Protein AF-K1TRP2-F1 (afdb_monomer)

Sequence (100 aa):
MAERLYFAYGSNINLEQMAVRCPAAQVVGPAVLDGYELLFRGNRRGTGVATIEPLPGSQVHGLLWKLTPECERSLDVYEGYPRLYEKENITVRTGDGKDV

Solvent-accessible surface area (backbone atoms only — not comparable to full-atom values): 5820 Å² total; per-residue (Å²): 132,82,74,42,79,44,82,22,74,46,76,64,53,40,65,69,60,30,44,73,62,28,70,77,51,39,82,75,44,54,28,34,32,72,36,22,37,78,42,71,56,54,53,100,84,71,61,60,44,73,45,74,46,87,32,84,90,34,63,32,71,31,33,30,29,38,32,45,71,68,34,50,55,42,45,37,61,72,54,38,50,84,79,73,39,81,90,77,93,72,69,29,35,34,81,89,73,46,77,83

Nearest PDB structures (foldseek):
  2qik-assembly1_A  TM=7.991E-01  e=3.203E-04  Bacillus subtilis
  1vkb-assembly1_A  TM=8.137E-01  e=2.030E-03  Mus musculus
  3juc-assembly1_A  TM=8.043E-01  e=1.143E-02  Homo sapiens
  2kl2-assembly1_A  TM=7.228E-01  e=3.910E-03  Mus musculus
  3jud-assembly1_A  TM=8.060E-01  e=1.734E-02  Homo sapiens

Radius of gyration: 13.65 Å; Cα contacts (8 Å, |Δi|>4): 178; chains: 1; bounding box: 39×24×33 Å

pLDDT: mean 86.99, std 8.28, range [46.97, 95.38]

Structure (mmCIF, N/CA/C/O backbone):
data_AF-K1TRP2-F1
#
_entry.id   AF-K1TRP2-F1
#
loop_
_atom_site.group_PDB
_atom_site.id
_atom_site.type_symbol
_atom_site.label_atom_id
_atom_site.label_alt_id
_atom_site.label_comp_id
_atom_site.label_asym_id
_atom_site.label_entity_id
_atom_site.label_seq_id
_atom_site.pdbx_PDB_ins_code
_atom_site.Cartn_x
_atom_site.Cartn_y
_atom_site.Cartn_z
_atom_site.occupancy
_atom_site.B_iso_or_equiv
_atom_site.auth_seq_id
_atom_site.auth_comp_id
_atom_site.auth_asym_id
_atom_site.auth_atom_id
_atom_site.pdbx_PDB_model_num
ATOM 1 N N . MET A 1 1 ? -6.475 -17.195 -15.861 1.00 46.97 1 MET A N 1
ATOM 2 C CA . MET A 1 1 ? -5.256 -16.856 -15.095 1.00 46.97 1 MET A CA 1
ATOM 3 C C . MET A 1 1 ? -5.711 -16.078 -13.876 1.00 46.97 1 MET A C 1
ATOM 5 O O . MET A 1 1 ? -6.566 -15.223 -14.050 1.00 46.97 1 MET A O 1
ATOM 9 N N . ALA A 1 2 ? -5.285 -16.451 -12.669 1.00 56.19 2 ALA A N 1
ATOM 10 C CA . ALA A 1 2 ? -5.814 -15.847 -11.446 1.00 56.19 2 ALA A CA 1
ATOM 11 C C . ALA A 1 2 ? -5.257 -14.427 -11.286 1.00 56.19 2 ALA A C 1
ATOM 13 O O . ALA A 1 2 ? -4.054 -14.245 -11.117 1.00 56.19 2 ALA A O 1
ATOM 14 N N . GLU A 1 3 ? -6.132 -13.439 -11.401 1.00 71.88 3 GLU A N 1
ATOM 15 C CA . GLU A 1 3 ? -5.822 -12.038 -11.136 1.00 71.88 3 GLU A CA 1
ATOM 16 C C . GLU A 1 3 ? -5.834 -11.842 -9.615 1.00 71.88 3 GLU A C 1
ATOM 18 O O . GLU A 1 3 ? -6.778 -12.277 -8.953 1.00 71.88 3 GLU A O 1
ATOM 23 N N . ARG A 1 4 ? -4.778 -11.247 -9.049 1.00 87.44 4 ARG A N 1
ATOM 24 C CA . ARG A 1 4 ? -4.667 -11.027 -7.598 1.00 87.44 4 ARG A CA 1
ATOM 25 C C . ARG A 1 4 ? -4.832 -9.561 -7.252 1.00 87.44 4 ARG A C 1
ATOM 27 O O . ARG A 1 4 ? -4.378 -8.691 -7.992 1.00 87.44 4 ARG A O 1
ATOM 34 N N . LEU A 1 5 ? -5.463 -9.307 -6.113 1.00 91.88 5 LEU A N 1
ATOM 35 C CA . LEU A 1 5 ? -5.554 -7.977 -5.534 1.00 91.88 5 LEU A CA 1
ATOM 36 C C . LEU A 1 5 ? -4.371 -7.752 -4.592 1.00 91.88 5 LEU A C 1
ATOM 38 O O . LEU A 1 5 ? -3.991 -8.644 -3.838 1.00 91.88 5 LEU A O 1
ATOM 42 N N . TYR A 1 6 ? -3.783 -6.565 -4.662 1.00 92.44 6 TYR A N 1
ATOM 43 C CA . TYR A 1 6 ? -2.651 -6.154 -3.846 1.00 92.44 6 TYR A CA 1
ATOM 44 C C . TYR A 1 6 ? -2.947 -4.814 -3.190 1.00 92.44 6 TYR A C 1
ATOM 46 O O . TYR A 1 6 ? -3.176 -3.813 -3.872 1.00 92.44 6 TYR A O 1
ATOM 54 N N . PHE A 1 7 ? -2.951 -4.804 -1.862 1.00 94.12 7 PHE A N 1
ATOM 55 C CA . PHE A 1 7 ? -3.176 -3.606 -1.072 1.00 94.12 7 PHE A CA 1
ATOM 56 C C . PHE A 1 7 ? -1.844 -2.915 -0.769 1.00 94.12 7 PHE A C 1
ATOM 58 O O . PHE A 1 7 ? -1.013 -3.427 -0.022 1.00 94.12 7 PHE A O 1
ATOM 65 N N . ALA A 1 8 ? -1.642 -1.737 -1.353 1.00 93.50 8 ALA A N 1
ATOM 66 C CA . ALA A 1 8 ? -0.478 -0.902 -1.107 1.00 93.5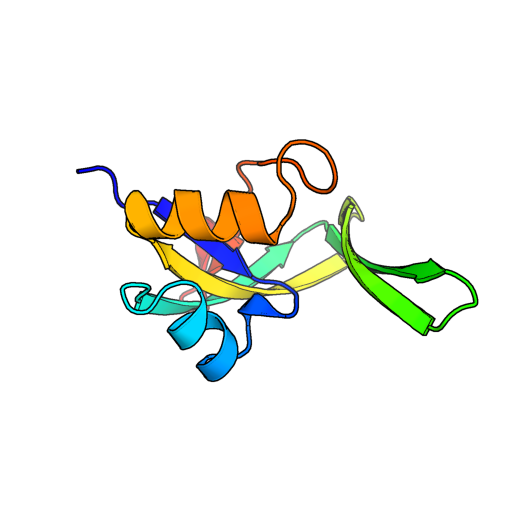0 8 ALA A CA 1
ATOM 67 C C . ALA A 1 8 ? -0.779 0.130 -0.012 1.00 93.50 8 ALA A C 1
ATOM 69 O O . ALA A 1 8 ? -1.647 0.979 -0.187 1.00 93.50 8 ALA A O 1
ATOM 70 N N . TYR A 1 9 ? -0.004 0.116 1.071 1.00 92.50 9 TYR A N 1
ATOM 71 C CA . TYR A 1 9 ? -0.093 1.073 2.189 1.00 92.50 9 TYR A CA 1
ATOM 72 C C . TYR A 1 9 ? 1.170 1.947 2.341 1.00 92.50 9 TYR A C 1
ATOM 74 O O . TYR A 1 9 ? 1.339 2.657 3.328 1.00 92.50 9 TYR A O 1
ATOM 82 N N . GLY A 1 10 ? 2.090 1.878 1.372 1.00 89.75 10 GLY A N 1
ATOM 83 C CA . GLY A 1 10 ? 3.392 2.546 1.421 1.00 89.75 10 GLY A CA 1
ATOM 84 C C . GLY A 1 10 ? 3.866 3.030 0.051 1.00 89.75 10 GLY A C 1
ATOM 85 O O . GLY A 1 10 ? 3.110 3.638 -0.703 1.00 89.75 10 GLY A O 1
ATOM 86 N N . SER A 1 11 ? 5.127 2.755 -0.297 1.00 85.31 11 SER A N 1
ATOM 87 C CA . SER A 1 11 ? 5.755 3.270 -1.529 1.00 85.31 11 SER A CA 1
ATOM 88 C C . SER A 1 11 ? 5.024 2.856 -2.816 1.00 85.31 11 SER A C 1
ATOM 90 O O . SER A 1 11 ? 4.968 3.639 -3.762 1.00 85.31 11 SER A O 1
ATOM 92 N N . ASN A 1 12 ? 4.385 1.680 -2.826 1.00 88.56 12 ASN A N 1
ATOM 93 C CA . ASN A 1 12 ? 3.587 1.181 -3.953 1.00 88.56 12 ASN A CA 1
ATOM 94 C C . ASN A 1 12 ? 2.251 1.925 -4.166 1.00 88.56 12 ASN A C 1
ATOM 96 O O . ASN A 1 12 ? 1.516 1.596 -5.092 1.00 88.56 12 ASN A O 1
ATOM 100 N N . ILE A 1 13 ? 1.906 2.925 -3.345 1.00 90.44 13 ILE A N 1
ATOM 101 C CA . ILE A 1 13 ? 0.801 3.853 -3.650 1.00 90.44 13 ILE A CA 1
ATOM 102 C C . ILE A 1 13 ? 1.203 4.801 -4.792 1.00 90.44 13 ILE A C 1
ATOM 104 O O . ILE A 1 13 ? 0.355 5.256 -5.558 1.00 90.44 13 ILE A O 1
ATOM 108 N N . ASN A 1 14 ? 2.499 5.100 -4.933 1.00 90.94 14 ASN A N 1
ATOM 109 C CA . ASN A 1 14 ? 2.989 5.985 -5.981 1.00 90.94 14 ASN A CA 1
ATOM 110 C C . ASN A 1 14 ? 2.870 5.307 -7.359 1.00 90.94 14 ASN A C 1
ATOM 112 O O . ASN A 1 14 ? 3.523 4.296 -7.626 1.00 90.94 14 ASN A O 1
ATOM 116 N N . LEU A 1 15 ? 2.060 5.9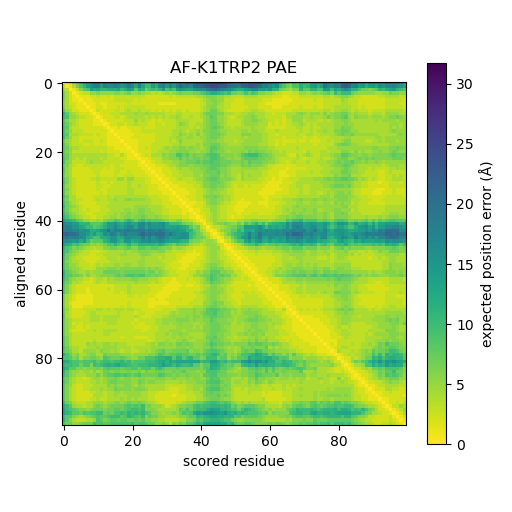04 -8.239 1.00 89.38 15 LEU A N 1
ATOM 117 C CA . LEU A 1 15 ? 1.757 5.368 -9.568 1.00 89.38 15 LEU A CA 1
ATOM 118 C C . LEU A 1 15 ? 3.000 5.250 -10.460 1.00 89.38 15 LEU A C 1
ATOM 120 O O . LEU A 1 15 ? 3.134 4.274 -11.190 1.00 89.38 15 LEU A O 1
ATOM 124 N N . GLU A 1 16 ? 3.920 6.212 -10.392 1.00 89.75 16 GLU A N 1
ATOM 125 C CA . GLU A 1 16 ? 5.144 6.209 -11.200 1.00 89.75 16 GLU A CA 1
ATOM 126 C C . GLU A 1 16 ? 6.093 5.095 -10.749 1.00 89.75 16 GLU A C 1
ATOM 128 O O . GLU A 1 16 ? 6.639 4.363 -11.573 1.00 89.75 16 GLU A O 1
ATOM 133 N N . GLN A 1 17 ? 6.244 4.907 -9.433 1.00 88.31 17 GLN A N 1
ATOM 134 C CA . GLN A 1 17 ? 7.042 3.805 -8.891 1.00 88.31 17 GLN A CA 1
ATOM 135 C C . GLN A 1 17 ? 6.424 2.451 -9.236 1.00 88.31 17 GLN A C 1
ATOM 137 O O . GLN A 1 17 ? 7.146 1.524 -9.613 1.00 88.31 17 GLN A O 1
ATOM 142 N N .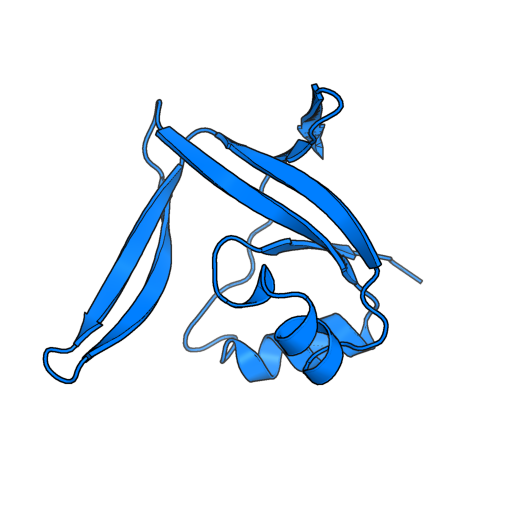 MET A 1 18 ? 5.097 2.343 -9.144 1.00 88.94 18 MET A N 1
ATOM 143 C CA . MET A 1 18 ? 4.389 1.121 -9.503 1.00 88.94 18 MET A CA 1
ATOM 144 C C . MET A 1 18 ? 4.520 0.820 -10.997 1.00 88.94 18 MET A C 1
ATOM 146 O O . MET A 1 18 ? 4.786 -0.322 -11.345 1.00 88.94 18 MET A O 1
ATOM 150 N N . ALA A 1 19 ? 4.454 1.824 -11.876 1.00 89.00 19 ALA A N 1
ATOM 151 C CA . ALA A 1 19 ? 4.636 1.640 -13.316 1.00 89.00 19 ALA A CA 1
ATOM 152 C C . ALA A 1 19 ? 6.030 1.096 -13.680 1.00 89.00 19 ALA A C 1
ATOM 154 O O . ALA A 1 19 ? 6.159 0.325 -14.629 1.00 89.00 19 ALA A O 1
ATOM 155 N N . VAL A 1 20 ? 7.069 1.446 -12.912 1.00 88.12 20 VAL A N 1
ATOM 156 C CA . VAL A 1 20 ? 8.423 0.892 -13.094 1.00 88.12 20 VAL A CA 1
ATOM 157 C C . VAL A 1 20 ? 8.513 -0.555 -12.597 1.00 88.12 20 VAL A C 1
ATOM 159 O O . VAL A 1 20 ? 9.143 -1.388 -13.245 1.00 88.12 20 VAL A O 1
ATOM 162 N N . ARG A 1 21 ? 7.893 -0.872 -11.452 1.00 86.75 21 ARG A N 1
ATOM 163 C CA . ARG A 1 21 ? 7.946 -2.214 -10.830 1.00 86.75 21 ARG A CA 1
ATOM 164 C C . ARG A 1 21 ? 7.042 -3.222 -11.538 1.00 86.75 21 ARG A C 1
ATOM 166 O O . ARG A 1 21 ? 7.404 -4.387 -11.700 1.00 86.75 21 ARG A O 1
ATOM 173 N N . CYS A 1 22 ? 5.861 -2.769 -11.932 1.00 88.56 22 CYS A N 1
ATOM 174 C CA . CYS A 1 22 ? 4.800 -3.531 -12.560 1.00 8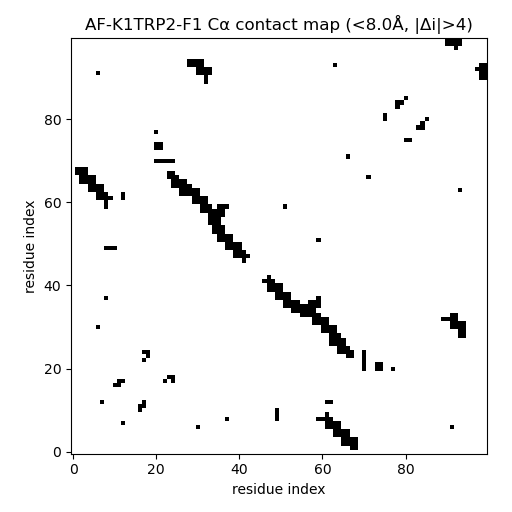8.56 22 CYS A CA 1
ATOM 175 C C . CYS A 1 22 ? 3.991 -2.619 -13.514 1.00 88.56 22 CYS A C 1
ATOM 177 O O . CYS A 1 22 ? 2.962 -2.056 -13.135 1.00 88.56 22 CYS A O 1
ATOM 179 N N . PRO A 1 23 ? 4.403 -2.498 -14.787 1.00 87.00 23 PRO A N 1
ATOM 180 C CA . PRO A 1 23 ? 3.689 -1.683 -15.776 1.00 87.00 23 PRO A CA 1
ATOM 181 C C . PRO A 1 23 ? 2.310 -2.247 -16.156 1.00 87.00 23 PRO A C 1
ATOM 183 O O . PRO A 1 23 ? 1.487 -1.531 -16.716 1.00 87.00 23 PRO A O 1
ATOM 186 N N . ALA A 1 24 ? 2.052 -3.528 -15.867 1.00 88.44 24 ALA A N 1
ATOM 187 C CA . ALA A 1 24 ? 0.779 -4.191 -16.145 1.00 88.44 24 ALA A CA 1
ATOM 188 C C . ALA A 1 24 ? -0.221 -4.129 -14.972 1.00 88.44 24 ALA A C 1
ATOM 190 O O . ALA A 1 24 ? -1.323 -4.667 -15.096 1.00 88.44 24 ALA A O 1
ATOM 191 N N . ALA A 1 25 ? 0.137 -3.506 -13.839 1.00 90.06 25 ALA A N 1
ATOM 192 C CA . ALA A 1 25 ? -0.785 -3.331 -12.719 1.00 90.06 25 ALA A CA 1
ATOM 193 C C . ALA A 1 25 ? -1.903 -2.366 -13.104 1.00 90.06 25 ALA A C 1
ATOM 195 O O . ALA A 1 25 ? -1.663 -1.318 -13.703 1.00 90.06 25 ALA A O 1
ATOM 196 N N . GLN A 1 26 ? -3.124 -2.691 -12.694 1.00 92.12 26 GLN A N 1
ATOM 197 C CA . GLN A 1 26 ? -4.270 -1.802 -12.852 1.00 92.12 26 GLN A CA 1
ATOM 198 C C . GLN A 1 26 ? -4.685 -1.254 -11.491 1.00 92.12 26 GLN A C 1
ATOM 200 O O . GLN A 1 26 ? -4.828 -2.011 -10.531 1.00 92.12 26 GLN A O 1
ATOM 205 N N . VAL A 1 27 ? -4.889 0.059 -11.404 1.00 93.06 27 VAL A N 1
ATOM 206 C CA . VAL A 1 27 ? -5.471 0.680 -10.210 1.00 93.06 27 VAL A CA 1
ATOM 207 C C . VAL A 1 27 ? -6.931 0.247 -10.114 1.00 93.06 27 VAL A C 1
ATOM 209 O O . VAL A 1 27 ? -7.695 0.466 -11.051 1.00 93.06 27 VAL A O 1
ATOM 212 N N . VAL A 1 28 ? -7.319 -0.349 -8.988 1.00 92.06 28 VAL A N 1
ATOM 213 C CA . VAL A 1 28 ? -8.730 -0.617 -8.674 1.00 92.06 28 VAL A CA 1
ATOM 214 C C . VAL A 1 28 ? -9.338 0.610 -8.005 1.00 92.06 28 VAL A C 1
ATOM 216 O O . VAL A 1 28 ? -10.394 1.080 -8.415 1.00 92.06 28 VAL A O 1
ATOM 219 N N . GLY A 1 29 ? -8.643 1.163 -7.008 1.00 92.62 29 GLY A N 1
ATOM 220 C CA . GLY A 1 29 ? -9.054 2.380 -6.315 1.00 92.62 29 GLY A CA 1
ATOM 221 C C . GLY A 1 29 ? -8.602 2.419 -4.855 1.00 92.62 29 GLY A C 1
ATOM 222 O O . GLY A 1 29 ? -7.913 1.504 -4.395 1.00 92.62 29 GLY A O 1
ATOM 223 N N . PRO A 1 30 ? -8.956 3.484 -4.117 1.00 94.19 30 PRO A N 1
ATOM 224 C CA . PRO A 1 30 ? -8.669 3.593 -2.692 1.00 94.19 30 PRO A CA 1
ATOM 225 C C . PRO A 1 30 ? -9.363 2.486 -1.894 1.00 94.19 30 PRO A C 1
ATOM 227 O O . PRO A 1 30 ? -10.524 2.150 -2.154 1.00 94.19 30 PRO A O 1
ATOM 230 N N . ALA A 1 31 ? -8.660 1.955 -0.900 1.00 94.94 31 ALA A N 1
ATOM 231 C CA . ALA A 1 31 ? -9.189 0.969 0.031 1.00 94.94 31 ALA A CA 1
ATOM 232 C C . ALA A 1 31 ? -8.720 1.259 1.462 1.00 94.94 31 ALA A C 1
ATOM 234 O O . ALA A 1 31 ? -7.722 1.951 1.682 1.00 94.94 31 ALA A O 1
ATOM 235 N N . VAL A 1 32 ? -9.461 0.735 2.432 1.00 95.12 32 VAL A N 1
ATOM 236 C CA . VAL A 1 32 ? -9.221 0.903 3.863 1.00 95.12 32 VAL A CA 1
ATOM 237 C C . VAL A 1 32 ? -9.105 -0.468 4.508 1.00 95.12 32 VAL A C 1
ATOM 239 O O . VAL A 1 32 ? -9.972 -1.318 4.332 1.00 95.12 32 VAL A O 1
ATOM 242 N N . LEU A 1 33 ? -8.038 -0.671 5.265 1.00 94.50 33 LEU A N 1
ATOM 243 C CA . LEU A 1 33 ? -7.842 -1.839 6.106 1.00 94.50 33 LEU A CA 1
ATOM 244 C C . LEU A 1 33 ? -8.209 -1.470 7.546 1.00 94.50 33 LEU A C 1
ATOM 246 O O . LEU A 1 33 ? -7.535 -0.644 8.162 1.00 94.50 33 LEU A O 1
ATOM 250 N N . ASP A 1 34 ? -9.277 -2.063 8.074 1.00 94.31 34 ASP A N 1
ATOM 251 C CA . ASP A 1 34 ? -9.710 -1.859 9.460 1.00 94.31 34 ASP A CA 1
ATOM 252 C C . ASP A 1 34 ? -8.979 -2.795 10.430 1.00 94.31 34 ASP A C 1
ATOM 254 O O . ASP A 1 34 ? -8.703 -3.950 10.113 1.00 94.31 34 ASP A O 1
ATOM 258 N N . GLY A 1 35 ? -8.726 -2.318 11.650 1.00 93.56 35 GLY A N 1
ATOM 259 C CA . GLY A 1 35 ? -8.098 -3.105 12.713 1.00 93.56 35 GLY A CA 1
ATOM 260 C C . GLY A 1 35 ? -6.575 -3.178 12.621 1.00 93.56 35 GLY A C 1
ATOM 261 O O . GLY A 1 35 ? -5.974 -4.016 13.290 1.00 93.56 35 GLY A O 1
ATOM 262 N N . TYR A 1 36 ? -5.961 -2.310 11.817 1.00 94.75 36 TYR A N 1
ATOM 263 C CA . TYR A 1 36 ? -4.515 -2.202 11.658 1.00 94.75 36 TYR A CA 1
ATOM 264 C C . TYR A 1 36 ? -4.061 -0.754 11.820 1.00 94.75 36 TYR A C 1
ATOM 266 O O . TYR A 1 36 ? -4.817 0.188 11.569 1.00 94.75 36 TYR A O 1
ATOM 274 N N . GLU A 1 37 ? -2.802 -0.577 12.199 1.00 94.69 37 GLU A N 1
ATOM 275 C CA . GLU A 1 37 ? -2.114 0.708 12.188 1.00 94.69 37 GLU A CA 1
ATOM 276 C C . GLU A 1 37 ? -0.903 0.696 11.260 1.00 94.69 37 GLU A C 1
ATOM 278 O O . GLU A 1 37 ? -0.255 -0.332 11.070 1.00 94.69 37 GLU A O 1
ATOM 283 N N . LEU A 1 38 ? -0.598 1.860 10.684 1.00 92.62 38 LEU A N 1
ATOM 284 C CA . LEU A 1 38 ? 0.583 2.065 9.858 1.00 92.62 38 LEU A CA 1
ATOM 285 C C . LEU A 1 38 ? 1.748 2.514 10.738 1.00 92.62 38 LEU A C 1
ATOM 287 O O . LEU A 1 38 ? 1.706 3.579 11.352 1.00 92.62 38 LEU A O 1
ATOM 291 N N . LEU A 1 39 ? 2.819 1.733 10.730 1.00 90.75 39 LEU A N 1
ATOM 292 C CA . LEU A 1 39 ? 4.047 2.005 11.458 1.00 90.75 39 LEU A CA 1
ATOM 293 C C . LEU A 1 39 ? 5.211 2.183 10.489 1.00 90.75 39 LEU A C 1
ATOM 295 O O . LEU A 1 39 ? 5.278 1.565 9.429 1.00 90.75 39 LEU A O 1
ATOM 299 N N . PHE A 1 40 ? 6.184 2.998 10.884 1.00 87.50 40 PHE A N 1
ATOM 300 C CA . PHE A 1 40 ? 7.434 3.148 10.149 1.00 87.50 40 PHE A CA 1
ATOM 301 C C . PHE A 1 40 ? 8.569 2.561 10.976 1.00 87.50 40 PHE A C 1
ATOM 303 O O . PHE A 1 40 ? 8.971 3.123 11.996 1.00 87.50 40 PHE A O 1
ATOM 310 N N . ARG A 1 41 ? 9.097 1.416 10.540 1.00 83.06 41 ARG A N 1
ATOM 311 C CA . ARG A 1 41 ? 10.251 0.777 11.177 1.00 83.06 41 ARG A CA 1
ATOM 312 C C . ARG A 1 41 ? 11.509 1.196 10.444 1.00 83.06 41 ARG A C 1
ATOM 314 O O . ARG A 1 41 ? 11.675 0.910 9.264 1.00 83.06 41 ARG A O 1
ATOM 321 N N . GLY A 1 42 ? 12.399 1.893 11.139 1.00 77.06 42 GLY A N 1
ATOM 322 C CA . GLY A 1 42 ? 13.637 2.387 10.554 1.00 77.06 42 GLY A CA 1
ATOM 323 C C . GLY A 1 42 ? 14.814 2.325 11.504 1.00 77.06 42 GLY A C 1
ATOM 324 O O . GLY A 1 42 ? 14.662 2.256 12.722 1.00 77.06 42 GLY A O 1
ATOM 325 N N . ASN A 1 43 ? 16.015 2.353 10.937 1.00 71.56 43 ASN A N 1
ATOM 326 C CA . ASN A 1 43 ? 17.241 2.474 11.716 1.00 71.56 43 ASN A CA 1
ATOM 327 C C . ASN A 1 43 ? 17.609 3.956 11.927 1.00 71.56 43 ASN A C 1
ATOM 329 O O . ASN A 1 43 ? 17.136 4.854 11.230 1.00 71.56 43 ASN A O 1
ATOM 333 N N . ARG A 1 44 ? 18.545 4.216 12.848 1.00 70.00 44 ARG A N 1
ATOM 334 C CA . ARG A 1 44 ? 19.114 5.561 13.081 1.00 70.00 44 ARG A CA 1
ATOM 335 C C . ARG A 1 44 ? 19.812 6.177 11.855 1.00 70.00 44 ARG A C 1
ATOM 337 O O . ARG A 1 44 ? 20.224 7.327 11.924 1.00 70.00 44 ARG A O 1
ATOM 344 N N . ARG A 1 45 ? 19.973 5.430 10.755 1.00 71.06 45 ARG A N 1
ATOM 345 C CA . ARG A 1 45 ? 20.572 5.901 9.496 1.00 71.06 45 ARG A CA 1
ATOM 346 C C . ARG A 1 45 ? 19.535 6.471 8.519 1.00 71.06 45 ARG A C 1
ATOM 348 O O . ARG A 1 45 ? 19.909 6.837 7.413 1.00 71.06 45 ARG A O 1
ATOM 355 N N . GLY A 1 46 ? 18.261 6.559 8.915 1.00 69.38 46 GLY A N 1
ATOM 356 C CA . GLY A 1 46 ? 17.214 7.212 8.125 1.00 69.38 46 GLY A CA 1
ATOM 357 C C . GLY A 1 46 ? 16.537 6.318 7.086 1.00 69.38 46 GLY A C 1
ATOM 358 O O . GLY A 1 46 ? 15.782 6.821 6.262 1.00 69.38 46 GLY A O 1
ATOM 359 N N . THR A 1 47 ? 16.762 5.001 7.112 1.00 71.38 47 THR A N 1
ATOM 360 C CA . THR A 1 47 ? 16.041 4.062 6.239 1.00 71.38 47 THR A CA 1
ATOM 361 C C . THR A 1 47 ? 14.835 3.499 6.988 1.00 71.38 47 THR A C 1
ATOM 363 O O . THR A 1 47 ? 14.945 2.463 7.647 1.00 71.38 47 THR A O 1
ATOM 366 N N . GLY A 1 48 ? 13.719 4.230 6.960 1.00 79.12 48 GLY A N 1
ATOM 367 C CA . GLY A 1 48 ? 12.428 3.787 7.489 1.00 79.12 48 GLY A CA 1
ATOM 368 C C . GLY A 1 48 ? 11.577 3.131 6.409 1.00 79.12 48 GLY A C 1
ATOM 369 O O . GLY A 1 48 ? 11.408 3.706 5.337 1.00 79.12 48 GLY A O 1
ATOM 370 N N . VAL A 1 49 ? 11.041 1.946 6.693 1.00 82.88 49 VAL A N 1
ATOM 371 C CA . VAL A 1 49 ? 10.093 1.237 5.827 1.00 82.88 49 VAL A CA 1
ATOM 372 C C . VAL A 1 49 ? 8.719 1.170 6.488 1.00 82.88 49 VAL A C 1
ATOM 374 O O . VAL A 1 49 ? 8.611 1.131 7.716 1.00 82.88 49 VAL A O 1
ATOM 377 N N . ALA A 1 50 ? 7.670 1.201 5.671 1.00 88.00 50 ALA A N 1
ATOM 378 C CA . ALA A 1 50 ? 6.290 1.125 6.133 1.00 88.00 50 ALA A CA 1
ATOM 379 C C . ALA A 1 50 ? 5.918 -0.326 6.472 1.00 88.00 50 ALA A C 1
ATOM 381 O O . ALA A 1 50 ? 6.172 -1.235 5.687 1.00 88.00 50 ALA A O 1
ATOM 382 N N . THR A 1 51 ? 5.289 -0.552 7.615 1.00 88.94 51 THR A N 1
ATOM 383 C CA . THR A 1 51 ? 4.724 -1.842 8.021 1.00 88.94 51 THR A CA 1
ATOM 384 C C . THR A 1 51 ? 3.350 -1.614 8.627 1.00 88.94 51 THR A C 1
ATOM 386 O O . THR A 1 51 ? 3.061 -0.516 9.094 1.00 88.94 51 THR A O 1
ATOM 389 N N . ILE A 1 52 ? 2.518 -2.645 8.638 1.00 91.44 52 ILE A N 1
ATOM 390 C CA . ILE A 1 52 ? 1.238 -2.625 9.343 1.00 91.44 52 ILE A CA 1
ATOM 391 C C . ILE A 1 52 ? 1.280 -3.598 10.516 1.00 91.44 52 ILE A C 1
ATOM 393 O O . ILE A 1 52 ? 1.925 -4.640 10.417 1.00 91.44 52 ILE A O 1
ATOM 397 N N . GLU A 1 53 ? 0.626 -3.251 11.622 1.00 91.50 53 GLU A N 1
ATOM 398 C CA . GLU A 1 53 ? 0.424 -4.153 12.762 1.00 91.50 53 GLU A CA 1
ATOM 399 C C . GLU A 1 53 ? -1.039 -4.123 13.223 1.00 91.50 53 GLU A C 1
ATOM 401 O O . GLU A 1 53 ? -1.703 -3.097 13.047 1.00 91.50 53 GLU A O 1
ATOM 406 N N . PRO A 1 54 ? -1.569 -5.229 13.781 1.00 92.19 54 PRO A N 1
ATOM 407 C CA . PRO A 1 54 ? -2.935 -5.263 14.284 1.00 92.19 54 PRO A CA 1
ATOM 408 C C . PRO A 1 54 ? -3.136 -4.267 15.432 1.00 92.19 54 PRO A C 1
ATOM 410 O O . PRO A 1 54 ? -2.510 -4.383 16.485 1.00 92.19 54 PRO A O 1
ATOM 413 N N . LEU A 1 55 ? -4.063 -3.329 15.249 1.00 93.62 55 LEU A N 1
ATOM 414 C CA . LEU A 1 55 ? -4.513 -2.397 16.276 1.00 93.62 55 LEU A CA 1
ATOM 415 C C . LEU A 1 55 ? -6.035 -2.206 16.161 1.00 93.62 55 LEU A C 1
ATOM 417 O O . LEU A 1 55 ? -6.511 -1.502 15.263 1.00 93.62 55 LEU A O 1
ATOM 421 N N . PRO A 1 56 ? -6.830 -2.820 17.057 1.00 92.81 56 PRO A N 1
ATOM 422 C CA . PRO A 1 56 ? -8.283 -2.692 17.036 1.00 92.81 56 PRO A CA 1
ATOM 423 C C . PRO A 1 56 ? -8.736 -1.230 17.128 1.00 92.81 56 PRO A C 1
ATOM 425 O O . PRO A 1 56 ? -8.297 -0.489 18.004 1.00 92.81 56 PRO A O 1
ATOM 428 N N . GLY A 1 57 ? -9.649 -0.828 16.241 1.00 92.50 57 GLY A N 1
ATOM 429 C CA . GLY A 1 57 ? -10.171 0.543 16.177 1.00 92.50 57 GLY A CA 1
ATOM 430 C C . GLY A 1 57 ? -9.347 1.515 15.326 1.00 92.50 57 GLY A C 1
ATOM 431 O O . GLY A 1 57 ? -9.796 2.639 15.116 1.00 92.50 57 GLY A O 1
ATOM 432 N N . SER A 1 58 ? -8.198 1.086 14.799 1.00 94.69 58 SER A N 1
ATOM 433 C CA . SER A 1 58 ? -7.409 1.853 13.830 1.00 94.69 58 SER A CA 1
ATOM 434 C C . SER A 1 58 ? -7.723 1.466 12.387 1.00 94.69 58 SER A C 1
ATOM 436 O O . SER A 1 58 ? -8.324 0.423 12.116 1.00 94.69 58 SER A O 1
ATOM 438 N N . GLN A 1 59 ? -7.340 2.342 11.459 1.00 94.06 59 GLN A N 1
ATOM 439 C CA . GLN A 1 59 ? -7.541 2.165 10.025 1.00 94.06 59 GLN A CA 1
ATOM 440 C C . GLN A 1 59 ? -6.280 2.550 9.255 1.00 94.06 59 GLN A C 1
ATOM 442 O O . GLN A 1 59 ? -5.661 3.581 9.529 1.00 94.06 59 GLN A O 1
ATOM 447 N N . VAL A 1 60 ? -5.938 1.752 8.245 1.00 95.38 60 VAL A N 1
ATOM 448 C CA . VAL A 1 60 ? -4.878 2.063 7.282 1.00 95.38 60 VAL A CA 1
ATOM 449 C C . VAL A 1 60 ? -5.505 2.344 5.929 1.00 95.38 60 VAL A C 1
ATOM 451 O O . VAL A 1 60 ? -6.185 1.498 5.352 1.00 95.38 60 VAL A O 1
ATOM 454 N N . HIS A 1 61 ? -5.251 3.537 5.403 1.00 94.44 61 HIS A N 1
ATOM 455 C CA . HIS A 1 61 ? -5.665 3.915 4.058 1.00 94.44 61 HIS A CA 1
ATOM 456 C C . HIS A 1 61 ? -4.583 3.529 3.055 1.00 94.44 61 HIS A C 1
ATOM 458 O O . HIS A 1 61 ? -3.399 3.796 3.265 1.00 94.44 61 HIS A O 1
ATOM 464 N N . GLY A 1 62 ? -5.001 2.933 1.946 1.00 94.31 62 GLY A N 1
ATOM 465 C CA . GLY A 1 62 ? -4.098 2.495 0.897 1.00 94.31 62 GLY A CA 1
ATOM 466 C C . GLY A 1 62 ? -4.751 2.485 -0.475 1.00 94.31 62 GLY A C 1
ATOM 467 O O . GLY A 1 62 ? -5.870 2.964 -0.676 1.00 94.31 62 GLY A O 1
ATOM 468 N N . LEU A 1 63 ? -4.017 1.935 -1.435 1.00 94.44 63 LEU A N 1
ATOM 469 C CA . LEU A 1 63 ? -4.439 1.802 -2.820 1.00 94.44 63 LEU A CA 1
ATOM 470 C C . LEU A 1 63 ? -4.492 0.327 -3.200 1.00 94.44 63 LEU A C 1
ATOM 472 O O . LEU A 1 63 ? -3.528 -0.411 -3.001 1.00 94.44 63 LEU A O 1
ATOM 476 N N . LEU A 1 64 ? -5.622 -0.091 -3.758 1.00 93.81 64 LEU A N 1
ATOM 477 C CA . LEU A 1 64 ? -5.817 -1.447 -4.230 1.00 93.81 64 LEU A CA 1
ATOM 478 C C . LEU A 1 64 ? -5.409 -1.553 -5.699 1.00 93.81 64 LEU A C 1
ATOM 480 O O . LEU A 1 64 ? -5.880 -0.801 -6.558 1.00 93.81 64 LEU A O 1
ATOM 484 N N . TRP A 1 65 ? -4.551 -2.522 -5.975 1.00 93.75 65 TRP A N 1
ATOM 485 C CA . TRP A 1 65 ? -4.038 -2.838 -7.296 1.00 93.75 65 TRP A CA 1
ATOM 486 C C . TRP A 1 65 ? -4.509 -4.210 -7.735 1.00 93.75 65 TRP A C 1
ATOM 488 O O . TRP A 1 65 ? -4.604 -5.136 -6.935 1.00 93.75 65 TRP A O 1
ATOM 498 N N . LYS A 1 66 ? -4.732 -4.362 -9.032 1.00 92.75 66 LYS A N 1
ATOM 499 C CA . LYS A 1 66 ? -4.933 -5.646 -9.683 1.00 92.75 66 LYS A CA 1
ATOM 500 C C . LYS A 1 66 ? -3.631 -6.044 -10.367 1.00 92.75 66 LYS A C 1
ATOM 502 O O . LYS A 1 66 ? -3.149 -5.328 -11.246 1.00 92.75 66 LYS A O 1
ATOM 507 N N . LEU A 1 67 ? -3.055 -7.161 -9.938 1.00 91.31 67 LEU A N 1
ATOM 508 C CA . LEU A 1 67 ? -1.766 -7.660 -10.401 1.00 91.31 67 LEU A CA 1
ATOM 509 C C . LEU A 1 67 ? -1.922 -8.846 -11.350 1.00 91.31 67 LEU A C 1
ATOM 511 O O . LEU A 1 67 ? -2.786 -9.712 -11.170 1.00 91.31 67 LEU A O 1
ATOM 515 N N . THR A 1 68 ? -1.005 -8.921 -12.315 1.00 89.50 68 THR A N 1
ATOM 516 C CA . THR A 1 68 ? -0.736 -10.147 -13.071 1.00 89.50 68 THR A CA 1
ATOM 517 C C . THR A 1 68 ? 0.265 -11.037 -12.313 1.00 89.50 68 THR A C 1
ATOM 519 O O . THR A 1 68 ? 1.009 -10.540 -11.459 1.00 89.50 68 THR A O 1
ATOM 522 N N . PRO A 1 69 ? 0.353 -12.343 -12.626 1.00 87.19 69 PRO A N 1
ATOM 523 C CA . PRO A 1 69 ? 1.341 -13.239 -12.011 1.00 87.19 69 PRO A CA 1
ATOM 524 C C . PRO A 1 69 ? 2.807 -12.815 -12.223 1.00 87.19 69 PRO A C 1
ATOM 526 O O . PRO A 1 69 ? 3.689 -13.137 -11.428 1.00 87.19 69 PRO A O 1
ATOM 529 N N . GLU A 1 70 ? 3.115 -12.111 -13.312 1.00 86.75 70 GLU A N 1
ATOM 530 C CA . GLU A 1 70 ? 4.445 -11.545 -13.583 1.00 86.75 70 GLU A CA 1
ATOM 531 C C . GLU A 1 70 ? 4.749 -10.395 -12.625 1.00 86.75 70 GLU A C 1
ATOM 533 O O . GLU A 1 70 ? 5.845 -10.307 -12.074 1.00 86.75 70 GLU A O 1
ATOM 538 N N . CYS A 1 71 ? 3.756 -9.542 -12.397 1.00 88.00 71 CYS A N 1
ATOM 539 C CA . CYS A 1 71 ? 3.863 -8.410 -11.498 1.00 88.00 71 CYS A CA 1
ATOM 540 C C . CYS A 1 71 ? 4.006 -8.811 -10.038 1.00 88.00 71 CYS A C 1
ATOM 542 O O . CYS A 1 71 ? 4.826 -8.229 -9.335 1.00 88.00 71 CYS A O 1
ATOM 544 N N . GLU A 1 72 ? 3.255 -9.822 -9.596 1.00 87.12 72 GLU A N 1
ATOM 545 C CA . GLU A 1 72 ? 3.409 -10.373 -8.249 1.00 87.12 72 GLU A CA 1
ATOM 546 C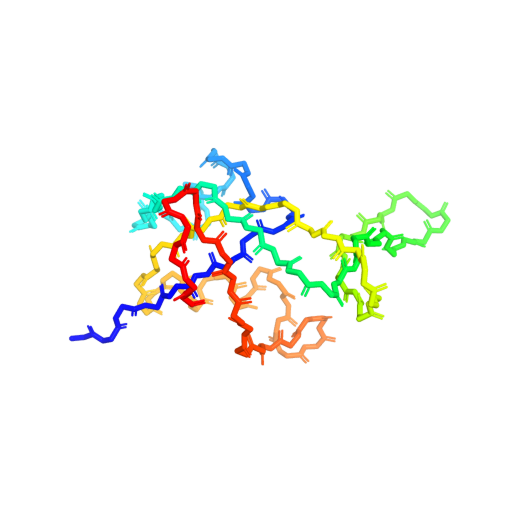 C . GLU A 1 72 ? 4.856 -10.835 -8.019 1.00 87.12 72 GLU A C 1
ATOM 548 O O . GLU A 1 72 ? 5.472 -10.447 -7.035 1.00 87.12 72 GLU A O 1
ATOM 553 N N . ARG A 1 73 ? 5.452 -11.559 -8.977 1.00 86.88 73 ARG A N 1
ATOM 554 C CA . ARG A 1 73 ? 6.856 -11.997 -8.884 1.00 86.88 73 ARG A CA 1
ATOM 555 C C . ARG A 1 73 ? 7.848 -10.832 -8.837 1.00 86.88 73 ARG A C 1
ATOM 557 O O . ARG A 1 73 ? 8.842 -10.914 -8.123 1.00 86.88 73 ARG A O 1
ATOM 564 N N . SER A 1 74 ? 7.601 -9.766 -9.598 1.00 86.62 74 SER A N 1
ATOM 565 C CA . SER A 1 74 ? 8.439 -8.557 -9.576 1.00 86.62 74 SER A CA 1
ATOM 566 C C . SER A 1 74 ? 8.389 -7.870 -8.207 1.00 86.62 74 SER A C 1
ATOM 568 O O . SER A 1 74 ? 9.424 -7.510 -7.641 1.00 86.62 74 SER A O 1
ATOM 570 N N . LEU A 1 75 ? 7.187 -7.751 -7.638 1.00 86.50 75 LEU A N 1
ATOM 571 C CA . LEU A 1 75 ? 6.981 -7.169 -6.315 1.00 86.50 75 LEU A CA 1
ATOM 572 C C . LEU A 1 75 ? 7.583 -8.036 -5.209 1.00 86.50 75 LEU A C 1
ATOM 574 O O . LEU A 1 75 ? 8.204 -7.486 -4.310 1.00 86.50 75 LEU A O 1
ATOM 578 N N . ASP A 1 76 ? 7.508 -9.363 -5.306 1.00 86.25 76 ASP A N 1
ATOM 579 C CA . ASP A 1 76 ? 8.135 -10.267 -4.332 1.00 86.25 76 ASP A CA 1
ATOM 580 C C . ASP A 1 76 ? 9.642 -10.017 -4.200 1.00 86.25 76 ASP A C 1
ATOM 582 O O . ASP A 1 76 ? 10.184 -9.990 -3.095 1.00 86.25 76 ASP A O 1
ATOM 586 N N . VAL A 1 77 ? 10.321 -9.791 -5.329 1.00 84.06 77 VAL A N 1
ATOM 587 C CA . VAL A 1 77 ? 11.749 -9.448 -5.345 1.00 84.06 77 VAL A CA 1
ATOM 588 C C . VAL A 1 77 ? 11.983 -8.071 -4.726 1.00 84.06 77 VAL A C 1
ATOM 590 O O . VAL A 1 77 ? 12.936 -7.899 -3.965 1.00 84.06 77 VAL A O 1
ATOM 593 N N . TYR A 1 78 ? 11.120 -7.099 -5.029 1.00 82.19 78 TYR A N 1
ATOM 594 C CA . TYR A 1 78 ? 11.237 -5.733 -4.520 1.00 82.19 78 TYR A CA 1
ATOM 595 C C . TYR A 1 78 ? 11.026 -5.645 -3.001 1.00 82.19 78 TYR A C 1
ATOM 597 O O . TYR A 1 78 ? 11.816 -5.012 -2.304 1.00 82.19 78 TYR A O 1
ATOM 605 N N . GLU A 1 79 ? 10.004 -6.325 -2.485 1.00 81.56 79 GLU A N 1
ATOM 606 C CA . GLU A 1 79 ? 9.688 -6.402 -1.055 1.00 81.56 79 GLU A CA 1
ATOM 607 C C . GLU A 1 79 ? 10.657 -7.324 -0.295 1.00 81.56 79 GLU A C 1
ATOM 609 O O . GLU A 1 79 ? 10.572 -7.470 0.920 1.00 81.56 79 GLU A O 1
ATOM 614 N N . GLY A 1 80 ? 11.597 -7.978 -0.983 1.00 78.06 80 GLY A N 1
ATOM 615 C CA . GLY A 1 80 ? 12.551 -8.886 -0.352 1.00 78.06 80 GLY A CA 1
ATOM 616 C C . GLY A 1 80 ? 11.887 -10.121 0.261 1.00 78.06 80 GLY A C 1
ATOM 617 O O . GLY A 1 80 ? 12.398 -10.662 1.248 1.00 78.06 80 GLY A O 1
ATOM 618 N N . TYR A 1 81 ? 10.758 -10.569 -0.294 1.00 78.19 81 TYR A N 1
ATOM 619 C CA . TYR A 1 81 ? 10.083 -11.797 0.116 1.00 78.19 81 TYR A CA 1
ATOM 620 C C . TYR A 1 81 ? 11.002 -13.017 -0.104 1.00 78.19 81 TYR A C 1
ATOM 622 O O . TYR A 1 81 ? 11.668 -13.105 -1.142 1.00 78.19 81 TYR A O 1
ATOM 630 N N . PRO A 1 82 ? 11.060 -13.986 0.835 1.00 75.94 82 PRO A N 1
ATOM 631 C CA . PRO A 1 82 ? 10.339 -14.068 2.115 1.00 75.94 82 PRO A CA 1
ATOM 632 C C . PRO A 1 82 ? 11.155 -13.570 3.328 1.00 75.94 82 PRO A C 1
ATOM 634 O O . PRO A 1 82 ? 10.926 -14.012 4.447 1.00 75.94 82 PRO A O 1
ATOM 637 N N . ARG A 1 83 ? 12.189 -12.741 3.133 1.00 72.75 83 ARG A N 1
ATOM 638 C CA . ARG A 1 83 ? 13.125 -12.357 4.208 1.00 72.75 83 ARG A CA 1
ATOM 639 C C . ARG A 1 83 ? 12.750 -11.068 4.932 1.00 72.75 83 ARG A C 1
ATOM 641 O O . ARG A 1 83 ? 13.089 -10.940 6.104 1.00 72.75 83 ARG A O 1
ATOM 648 N N . LEU A 1 84 ? 12.150 -10.106 4.229 1.00 73.31 84 LEU A N 1
ATOM 649 C CA . LEU A 1 84 ? 11.831 -8.780 4.773 1.00 73.31 84 LEU A CA 1
ATOM 650 C C . LEU A 1 84 ? 10.326 -8.591 5.006 1.00 73.31 84 LEU A C 1
ATOM 652 O O . LEU A 1 84 ? 9.948 -8.118 6.074 1.00 73.31 84 LEU A O 1
ATOM 656 N N . TYR A 1 85 ? 9.495 -9.004 4.047 1.00 80.00 85 TYR A N 1
ATOM 657 C CA . TYR A 1 85 ? 8.035 -9.017 4.162 1.00 80.00 85 TYR A CA 1
ATOM 658 C C . TYR A 1 85 ? 7.469 -10.406 3.859 1.00 80.00 85 TYR A C 1
ATOM 660 O O . TYR A 1 85 ? 8.046 -11.173 3.082 1.00 80.00 85 TYR A O 1
ATOM 668 N N . GLU A 1 86 ? 6.320 -10.704 4.464 1.00 83.38 86 GLU A N 1
ATOM 669 C CA . GLU A 1 86 ? 5.522 -11.908 4.224 1.00 83.38 86 GLU A CA 1
ATOM 670 C C . GLU A 1 86 ? 4.241 -11.566 3.452 1.00 83.38 86 GLU A C 1
ATOM 672 O O . GLU A 1 86 ? 3.842 -10.405 3.351 1.00 83.38 86 GLU A O 1
ATOM 677 N N . LYS A 1 87 ? 3.601 -12.591 2.879 1.00 85.50 87 LYS A N 1
ATOM 678 C CA . LYS A 1 87 ? 2.319 -12.445 2.184 1.00 85.50 87 LYS A CA 1
ATOM 679 C C . LYS A 1 87 ? 1.191 -12.869 3.100 1.00 85.50 87 LYS A C 1
ATOM 681 O O . LYS A 1 87 ? 1.152 -14.022 3.525 1.00 85.50 87 LYS A O 1
ATOM 686 N N . GLU A 1 88 ? 0.238 -11.975 3.294 1.00 87.88 88 GLU A N 1
ATOM 687 C CA . GLU A 1 88 ? -0.958 -12.236 4.080 1.00 87.88 88 GLU A CA 1
ATOM 688 C C . GLU A 1 88 ? -2.210 -11.911 3.263 1.00 87.88 88 GLU A C 1
ATOM 690 O O . GLU A 1 88 ? -2.236 -10.945 2.499 1.00 87.88 88 GLU A O 1
ATOM 695 N N . ASN A 1 89 ? -3.243 -12.745 3.404 1.00 88.56 89 ASN A N 1
ATOM 696 C CA . ASN A 1 89 ? -4.555 -12.448 2.843 1.00 88.56 89 ASN A CA 1
ATOM 697 C C . ASN A 1 89 ? -5.338 -11.653 3.883 1.00 88.56 89 ASN A C 1
ATOM 699 O O . ASN A 1 89 ? -5.729 -12.197 4.914 1.00 88.56 89 ASN A O 1
ATOM 703 N N . ILE A 1 90 ? -5.562 -10.380 3.587 1.00 90.12 90 ILE A N 1
ATOM 704 C CA . ILE A 1 90 ? -6.325 -9.453 4.418 1.00 90.12 90 ILE A CA 1
ATOM 705 C C . ILE A 1 90 ? -7.574 -9.011 3.665 1.00 90.12 90 ILE A C 1
ATOM 707 O O . ILE A 1 90 ? -7.561 -8.920 2.439 1.00 90.12 90 ILE A O 1
ATOM 711 N N . THR A 1 91 ? -8.636 -8.720 4.407 1.00 92.19 91 THR A N 1
ATOM 712 C CA . THR A 1 91 ? -9.850 -8.121 3.851 1.00 92.19 91 THR A CA 1
ATOM 713 C C . THR A 1 91 ? -9.758 -6.607 3.960 1.00 92.19 91 THR A C 1
ATOM 715 O O . THR A 1 91 ? -9.474 -6.080 5.037 1.00 92.19 91 THR A O 1
ATOM 718 N N . VAL A 1 92 ? -10.012 -5.904 2.860 1.00 93.06 92 VAL A N 1
ATOM 719 C CA . VAL A 1 92 ? -10.019 -4.437 2.818 1.00 93.06 92 VAL A CA 1
ATOM 720 C C . VAL A 1 92 ? -11.353 -3.916 2.306 1.00 93.06 92 VAL A C 1
ATOM 722 O O . VAL A 1 92 ? -11.973 -4.499 1.421 1.00 93.06 92 VAL A O 1
ATOM 725 N N . ARG A 1 93 ? -11.786 -2.770 2.827 1.00 94.06 93 ARG A N 1
ATOM 726 C CA . ARG A 1 93 ? -12.985 -2.075 2.368 1.00 94.06 93 ARG A CA 1
ATOM 727 C C . ARG A 1 93 ? -12.633 -1.116 1.241 1.00 94.06 93 ARG A C 1
ATOM 729 O O . ARG A 1 93 ? -11.891 -0.157 1.432 1.00 94.06 93 ARG A O 1
ATOM 736 N N . THR A 1 94 ? -13.185 -1.346 0.062 1.00 92.19 94 THR A N 1
ATOM 737 C CA . THR A 1 94 ? -13.080 -0.428 -1.083 1.00 92.19 94 THR A CA 1
ATOM 738 C C . THR A 1 94 ? -13.888 0.854 -0.862 1.00 92.19 94 THR A C 1
ATOM 740 O O . THR A 1 94 ? -14.813 0.886 -0.049 1.00 92.19 94 THR A O 1
ATOM 743 N N . GLY A 1 95 ? -13.587 1.912 -1.623 1.00 82.44 95 GLY A N 1
ATOM 744 C CA . GLY A 1 95 ? -14.359 3.164 -1.598 1.00 82.44 95 GLY A CA 1
ATOM 745 C C . GLY A 1 95 ? -15.863 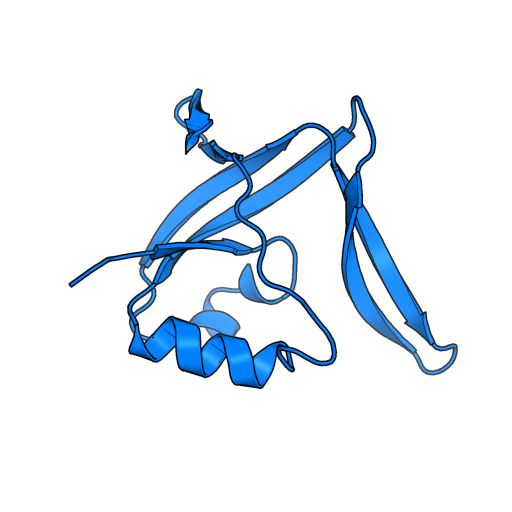2.999 -1.875 1.00 82.44 95 GLY A C 1
ATOM 746 O O . GLY A 1 95 ? -16.660 3.794 -1.387 1.00 82.44 95 GLY A O 1
ATOM 747 N N . ASP A 1 96 ? -16.258 1.931 -2.575 1.00 84.75 96 ASP A N 1
ATOM 748 C CA . ASP A 1 96 ? -17.661 1.587 -2.847 1.00 84.75 96 ASP A CA 1
ATOM 749 C C . ASP A 1 96 ? -18.3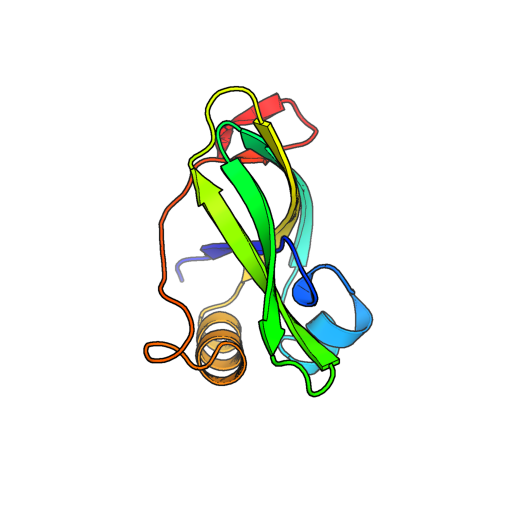58 0.877 -1.667 1.00 84.75 96 ASP A C 1
ATOM 751 O O . ASP A 1 96 ? -19.502 0.438 -1.787 1.00 84.75 96 ASP A O 1
ATOM 755 N N . GLY A 1 97 ? -17.667 0.707 -0.534 1.00 83.75 97 GLY A N 1
ATOM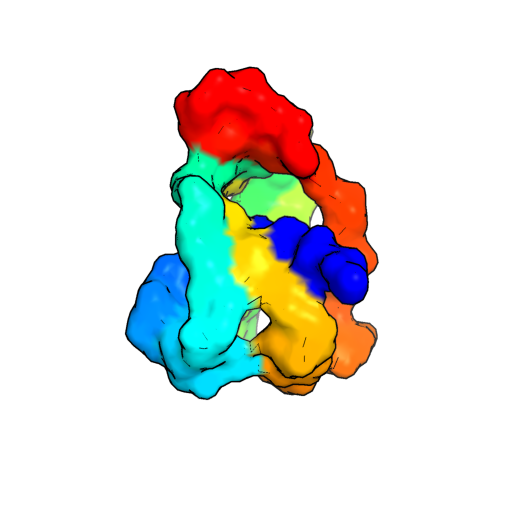 756 C CA . GLY A 1 97 ? -18.180 0.024 0.654 1.00 83.75 97 GLY A CA 1
ATOM 757 C C . GLY A 1 97 ? -18.195 -1.502 0.551 1.00 83.75 97 GLY A C 1
ATOM 758 O O . GLY A 1 97 ? -18.831 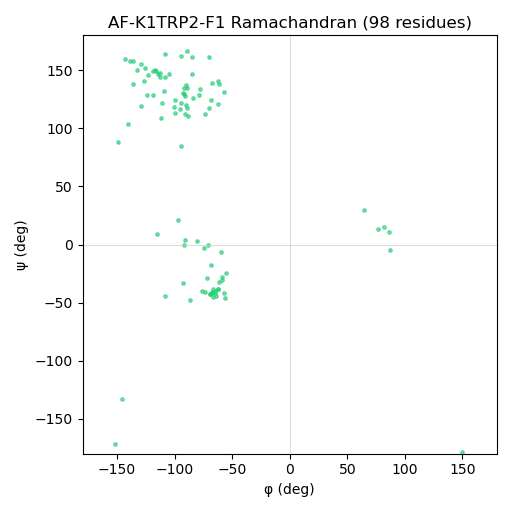-2.152 1.377 1.00 83.75 97 GLY A O 1
ATOM 759 N N . LYS A 1 98 ? -17.520 -2.085 -0.450 1.00 87.94 98 LYS A N 1
ATOM 760 C CA . LYS A 1 98 ? -17.376 -3.543 -0.585 1.00 87.94 98 LYS A CA 1
ATOM 761 C C . LYS A 1 98 ? -16.108 -4.025 0.098 1.00 87.94 98 LYS A C 1
ATOM 763 O O . LYS A 1 98 ? -15.043 -3.458 -0.152 1.00 87.94 98 LYS A O 1
ATOM 768 N N . ASP A 1 99 ? -16.237 -5.101 0.855 1.00 88.94 99 ASP A N 1
ATOM 769 C CA . ASP A 1 99 ? -15.117 -5.830 1.436 1.00 88.94 99 ASP A CA 1
ATOM 770 C C . ASP A 1 99 ? -14.572 -6.825 0.397 1.00 88.94 99 ASP A C 1
ATOM 772 O O . ASP A 1 99 ? -15.339 -7.598 -0.188 1.00 88.94 99 ASP A O 1
ATOM 776 N N . VAL A 1 100 ? -13.267 -6.757 0.125 1.00 84.94 100 VAL A N 1
ATOM 777 C CA . VAL A 1 100 ? -12.552 -7.581 -0.870 1.00 84.94 100 VAL A CA 1
ATOM 778 C C . VAL A 1 100 ? -11.282 -8.188 -0.304 1.00 84.94 100 VAL A C 1
ATOM 780 O O . VAL A 1 100 ? -10.728 -7.613 0.662 1.00 84.94 100 VAL A O 1
#

InterPro domains:
  IPR009288 Gamma-glutamylcyclotransferase, AIG2-like domain [PF06094] (6-99)
  IPR013024 Gamma-glutamyl cyclotransferase-like [cd06661] (6-100)
  IPR017939 Gamma-glutamylcyclotransferase [PTHR12935] (5-98)
  IPR036568 Gamma-glutamyl cyclotransferase-like superfamily [SSF110857] (5-96)

Mean predicted aligned error: 5.27 Å

Organism: NCBI:txid408170

Foldseek 3Di:
DDKDKDWDLPPCQDPVVLCVLAVPKDWPFKKKAAQKDWDWDDDPVPDTDIDIDGHHPDMGITTMITDDPVSVVSVCVVCVPPPRDDDDDGWIQGPVRDTD

Secondary structure (DSSP, 8-state):
---EEEEE-SGGG-HHHHHHH-TT-EEEEEEEEEEEEEEEEE-TTS-EEEEEEEEEEEEEEEEEEEE-HHHHHHHHHHTTTTTS--------EETTS-B-